Protein AF-A0A535PPX8-F1 (afdb_monomer_lite)

Secondary structure (DSSP, 8-state):
-HHHHHHHHHHHHHHHHHTT--TT-EEEEES-S-HHHHHHHHHHHHHTPEEEE--TT--SHHHHHHHHHH--SEEEE-HHHHHHHHHTTPPEEEGGG----SPPPPP---TTSEEEEEEE--TTSS-EEEEEETT-

St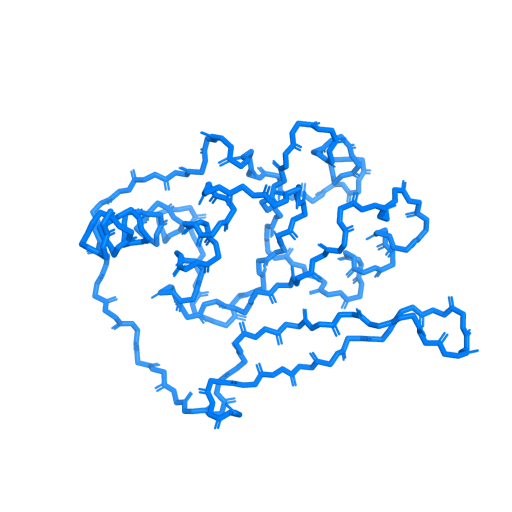ructure (mmCIF, N/CA/C/O backbone):
data_AF-A0A535PPX8-F1
#
_entry.id   AF-A0A535PPX8-F1
#
loop_
_atom_site.group_PDB
_atom_site.id
_atom_site.type_symbol
_atom_site.label_atom_id
_atom_site.label_alt_id
_atom_site.label_comp_id
_atom_site.label_asym_id
_atom_site.label_entity_id
_atom_site.label_seq_id
_atom_site.pdbx_PDB_ins_code
_atom_site.Cartn_x
_atom_site.Cartn_y
_atom_site.Cartn_z
_atom_site.occupancy
_atom_site.B_iso_or_equiv
_atom_site.auth_seq_id
_atom_site.auth_comp_id
_atom_site.auth_asym_id
_atom_site.auth_atom_id
_atom_site.pdbx_PDB_model_num
ATOM 1 N N . THR A 1 1 ? 14.974 13.683 -6.579 1.00 92.31 1 THR A N 1
ATOM 2 C CA . THR A 1 1 ? 14.918 13.812 -8.056 1.00 92.31 1 THR A CA 1
ATOM 3 C C . THR A 1 1 ? 14.015 12.735 -8.641 1.00 92.31 1 THR A C 1
ATOM 5 O O . THR A 1 1 ? 13.616 11.824 -7.922 1.00 92.31 1 THR A O 1
ATOM 8 N N . ARG A 1 2 ? 13.680 12.802 -9.940 1.00 93.50 2 ARG A N 1
ATOM 9 C CA . ARG A 1 2 ? 12.917 11.730 -10.613 1.00 93.50 2 ARG A CA 1
ATOM 10 C C . ARG A 1 2 ? 13.621 10.371 -10.502 1.00 93.50 2 ARG A C 1
ATOM 12 O O . ARG A 1 2 ? 12.955 9.358 -10.313 1.00 93.50 2 ARG A O 1
ATOM 19 N N . ASP A 1 3 ? 14.946 10.353 -10.619 1.00 96.38 3 ASP A N 1
ATOM 20 C CA . ASP A 1 3 ? 15.727 9.114 -10.587 1.00 96.38 3 ASP A CA 1
ATOM 21 C C . ASP A 1 3 ? 15.829 8.520 -9.185 1.00 96.38 3 ASP A C 1
ATOM 23 O O . ASP A 1 3 ? 15.687 7.310 -9.034 1.00 96.38 3 ASP A O 1
ATOM 27 N N . GLU A 1 4 ? 15.965 9.353 -8.153 1.00 96.56 4 GLU A N 1
ATOM 28 C CA . GLU A 1 4 ? 15.889 8.901 -6.757 1.00 96.56 4 GLU A CA 1
ATOM 29 C C . GLU A 1 4 ? 14.531 8.266 -6.447 1.00 96.56 4 GLU A C 1
ATOM 31 O O . GLU A 1 4 ? 14.479 7.188 -5.859 1.00 96.56 4 GLU A O 1
ATOM 36 N N . LEU A 1 5 ? 13.434 8.883 -6.903 1.00 97.19 5 LEU A N 1
ATOM 37 C CA . LEU A 1 5 ? 12.087 8.351 -6.701 1.00 97.19 5 LEU A CA 1
ATOM 38 C C . LEU A 1 5 ? 11.899 7.008 -7.417 1.00 97.19 5 LEU A C 1
ATOM 40 O O . LEU A 1 5 ? 11.368 6.063 -6.842 1.00 97.19 5 LEU A O 1
ATOM 44 N N . ARG A 1 6 ? 12.374 6.907 -8.663 1.00 97.38 6 ARG A N 1
ATOM 45 C CA . ARG A 1 6 ? 12.317 5.677 -9.463 1.00 97.38 6 ARG A CA 1
ATOM 46 C C . ARG A 1 6 ? 13.106 4.543 -8.811 1.00 97.38 6 ARG A C 1
ATOM 48 O O . ARG A 1 6 ? 12.601 3.426 -8.738 1.00 97.38 6 ARG A O 1
ATOM 55 N N . THR A 1 7 ? 14.319 4.835 -8.346 1.00 98.06 7 THR A N 1
ATOM 56 C CA . THR A 1 7 ? 15.182 3.873 -7.651 1.00 98.06 7 THR A CA 1
ATOM 57 C C . THR A 1 7 ? 14.549 3.434 -6.337 1.00 98.06 7 THR A C 1
ATOM 59 O O . THR A 1 7 ? 14.434 2.237 -6.096 1.00 98.06 7 THR A O 1
ATOM 62 N N . GLY A 1 8 ? 14.066 4.377 -5.522 1.00 98.31 8 GLY A N 1
ATOM 63 C CA . GLY A 1 8 ? 13.393 4.071 -4.261 1.00 98.31 8 GLY A CA 1
ATOM 64 C C . GLY A 1 8 ? 12.151 3.203 -4.459 1.00 98.31 8 GLY A C 1
ATOM 65 O O . GLY A 1 8 ? 12.022 2.167 -3.813 1.00 98.31 8 GLY A O 1
ATOM 66 N N . ALA A 1 9 ? 11.282 3.563 -5.407 1.00 98.50 9 ALA A N 1
ATOM 67 C CA . ALA A 1 9 ? 10.098 2.776 -5.742 1.00 98.50 9 ALA A CA 1
ATOM 68 C C . ALA A 1 9 ? 10.466 1.372 -6.248 1.00 98.50 9 ALA A C 1
ATOM 70 O O . ALA A 1 9 ? 9.837 0.387 -5.874 1.00 98.50 9 ALA A O 1
ATOM 71 N N . GLY A 1 10 ? 11.507 1.261 -7.079 1.00 98.56 10 GLY A N 1
ATOM 72 C CA . GLY A 1 10 ? 12.012 -0.029 -7.543 1.00 98.56 10 GLY A CA 1
ATOM 73 C C . GLY A 1 10 ? 12.526 -0.908 -6.403 1.00 98.56 10 GLY A C 1
ATOM 74 O O . GLY A 1 10 ? 12.256 -2.105 -6.380 1.00 98.56 10 GLY A O 1
ATOM 75 N N . GLN A 1 11 ? 13.234 -0.322 -5.438 1.00 98.69 11 GLN A N 1
ATOM 76 C CA . GLN A 1 11 ? 13.717 -1.043 -4.263 1.00 98.69 11 GLN A CA 1
ATOM 77 C C . GLN A 1 11 ? 12.576 -1.518 -3.368 1.00 98.69 11 GLN A C 1
ATOM 79 O O . GLN A 1 11 ? 12.595 -2.669 -2.932 1.00 98.69 11 GLN A O 1
ATOM 84 N N . VAL A 1 12 ? 11.574 -0.664 -3.134 1.00 98.75 12 VAL A N 1
ATOM 85 C CA . VAL A 1 12 ? 10.361 -1.054 -2.406 1.00 98.75 12 VAL A CA 1
ATOM 86 C C . VAL A 1 12 ? 9.651 -2.204 -3.111 1.00 98.75 12 VAL A C 1
ATOM 88 O O . VAL A 1 12 ? 9.298 -3.183 -2.465 1.00 98.75 12 VAL A O 1
ATOM 91 N N . ALA A 1 13 ? 9.501 -2.144 -4.436 1.00 98.69 13 ALA A N 1
ATOM 92 C CA . ALA A 1 13 ? 8.886 -3.230 -5.196 1.00 98.69 13 ALA A CA 1
ATOM 93 C C . ALA A 1 13 ? 9.623 -4.566 -5.008 1.00 98.69 13 ALA A C 1
ATOM 95 O O . ALA A 1 13 ? 8.987 -5.608 -4.852 1.00 98.69 13 ALA A O 1
ATOM 96 N N . GLY A 1 14 ? 10.958 -4.532 -4.965 1.00 98.56 14 GLY A N 1
ATOM 97 C CA . GLY A 1 14 ? 11.776 -5.702 -4.643 1.00 98.56 14 GLY A CA 1
ATOM 98 C C . GLY A 1 14 ? 11.497 -6.239 -3.247 1.00 98.56 14 GLY A C 1
ATOM 99 O O . GLY A 1 14 ? 11.188 -7.415 -3.093 1.00 98.56 14 GLY A O 1
ATOM 100 N N . GLY A 1 15 ? 11.521 -5.366 -2.239 1.00 98.62 15 GLY A N 1
ATOM 101 C CA . GLY A 1 15 ? 11.260 -5.768 -0.859 1.00 98.62 15 GLY A CA 1
ATOM 102 C C . GLY A 1 15 ? 9.854 -6.338 -0.658 1.00 98.62 15 GLY A C 1
ATOM 103 O O . GLY A 1 15 ? 9.686 -7.351 0.014 1.00 98.62 15 GLY A O 1
ATOM 104 N N . LEU A 1 16 ? 8.837 -5.737 -1.280 1.00 98.50 16 LEU A N 1
ATOM 105 C CA . LEU A 1 16 ? 7.468 -6.258 -1.261 1.00 98.50 16 LEU A CA 1
ATOM 106 C C . LEU A 1 16 ? 7.374 -7.626 -1.954 1.00 98.50 16 LEU A C 1
ATOM 108 O O . LEU A 1 16 ? 6.715 -8.531 -1.440 1.00 98.50 16 LEU A O 1
ATOM 112 N N . SER A 1 17 ? 8.074 -7.808 -3.076 1.00 98.12 17 SER A N 1
ATOM 113 C CA . SER A 1 17 ? 8.126 -9.090 -3.790 1.00 98.12 17 SER A CA 1
ATOM 114 C C . SER A 1 17 ? 8.774 -10.193 -2.944 1.00 98.12 17 SER A C 1
ATOM 116 O O . SER A 1 17 ? 8.252 -11.313 -2.901 1.00 98.12 17 SER A O 1
ATOM 118 N N . ASP A 1 18 ? 9.855 -9.874 -2.224 1.00 97.88 18 ASP A N 1
ATOM 119 C CA . ASP A 1 18 ? 10.529 -10.782 -1.284 1.00 97.88 18 ASP A CA 1
ATOM 120 C C . ASP A 1 18 ? 9.628 -11.146 -0.093 1.00 97.88 18 ASP A C 1
ATOM 122 O O . ASP A 1 18 ? 9.644 -12.280 0.386 1.00 97.88 18 ASP A O 1
ATOM 126 N N . LEU A 1 19 ? 8.767 -10.219 0.345 1.00 97.00 19 LEU A N 1
ATOM 127 C CA . LEU A 1 19 ? 7.728 -10.472 1.351 1.00 97.00 19 LEU A CA 1
ATOM 128 C C . LEU A 1 19 ? 6.535 -11.293 0.838 1.00 97.00 19 LEU A C 1
ATOM 130 O O . LEU A 1 19 ? 5.615 -11.572 1.620 1.00 97.00 19 LEU A O 1
ATOM 134 N N . GLY A 1 20 ? 6.551 -11.680 -0.437 1.00 97.00 20 GLY A N 1
ATOM 135 C CA . GLY A 1 20 ? 5.543 -12.527 -1.059 1.00 97.00 20 GLY A CA 1
ATOM 136 C C . GLY A 1 20 ? 4.431 -11.777 -1.785 1.00 97.00 20 GLY A C 1
ATOM 137 O O . GLY A 1 20 ? 3.542 -12.450 -2.290 1.00 97.00 20 GLY A O 1
ATOM 138 N N . VAL A 1 21 ? 4.479 -10.442 -1.880 1.00 97.75 21 VAL A N 1
ATOM 139 C CA . VAL A 1 21 ? 3.481 -9.672 -2.641 1.00 97.75 21 VAL A CA 1
ATOM 140 C C . VAL A 1 21 ? 3.583 -10.026 -4.123 1.00 97.75 21 VAL A C 1
ATOM 142 O O . VAL A 1 21 ? 4.683 -10.179 -4.672 1.00 97.75 21 VAL A O 1
ATOM 145 N N . ARG A 1 22 ? 2.433 -10.195 -4.770 1.00 95.69 22 ARG A N 1
ATOM 146 C CA . ARG A 1 22 ? 2.295 -10.559 -6.180 1.00 95.69 22 ARG A CA 1
ATOM 147 C C . ARG A 1 22 ? 1.419 -9.559 -6.922 1.00 95.69 22 ARG A C 1
ATOM 149 O O . ARG A 1 22 ? 0.670 -8.782 -6.336 1.00 95.69 22 ARG A O 1
ATOM 156 N N . THR A 1 23 ? 1.519 -9.594 -8.244 1.00 96.06 23 THR A N 1
ATOM 157 C CA . THR A 1 23 ? 0.612 -8.869 -9.133 1.00 96.06 23 THR A CA 1
ATOM 158 C C . THR A 1 23 ? -0.841 -9.245 -8.831 1.00 96.06 23 THR A C 1
ATOM 160 O O . THR A 1 23 ? -1.152 -10.425 -8.673 1.00 96.06 23 THR A O 1
ATOM 163 N N . GLY A 1 24 ? -1.719 -8.246 -8.738 1.00 93.00 24 GLY A N 1
ATOM 164 C CA . GLY A 1 24 ? -3.129 -8.413 -8.376 1.00 93.00 24 GLY A CA 1
ATOM 165 C C . GLY A 1 24 ? -3.425 -8.451 -6.871 1.00 93.00 24 GLY A C 1
ATOM 166 O O . GLY A 1 24 ? -4.589 -8.293 -6.498 1.00 93.00 24 GLY A O 1
ATOM 167 N N . ASP A 1 25 ? -2.416 -8.595 -6.002 1.00 97.69 25 ASP A N 1
ATOM 168 C CA . ASP A 1 25 ? -2.616 -8.452 -4.555 1.00 97.69 25 ASP A CA 1
ATOM 169 C C . ASP A 1 25 ? -3.097 -7.043 -4.216 1.00 97.69 25 ASP A C 1
ATOM 171 O O . ASP A 1 25 ? -2.722 -6.068 -4.867 1.00 97.69 25 ASP A O 1
ATOM 175 N N . ARG A 1 26 ? -3.882 -6.917 -3.146 1.00 98.62 26 ARG A N 1
ATOM 176 C CA . ARG A 1 26 ? -4.295 -5.614 -2.621 1.00 98.62 26 ARG A CA 1
ATOM 177 C C . ARG A 1 26 ? -3.380 -5.211 -1.480 1.00 98.62 26 ARG A C 1
ATOM 179 O O . ARG A 1 26 ? -3.257 -5.941 -0.498 1.00 98.62 26 ARG A O 1
ATOM 186 N N . ILE A 1 27 ? -2.759 -4.043 -1.598 1.00 98.75 27 ILE A N 1
ATOM 187 C CA . ILE A 1 27 ? -1.918 -3.465 -0.548 1.00 98.75 27 ILE A CA 1
ATOM 188 C C . ILE A 1 27 ? -2.549 -2.160 -0.100 1.00 98.75 27 ILE A C 1
ATOM 190 O O . ILE A 1 27 ? -2.652 -1.215 -0.881 1.00 98.75 27 ILE A O 1
ATOM 194 N N . ALA A 1 28 ? -2.981 -2.102 1.156 1.00 98.50 28 ALA A N 1
ATOM 195 C CA . ALA A 1 28 ? -3.548 -0.881 1.705 1.00 98.50 28 ALA A CA 1
ATOM 196 C C . ALA A 1 28 ? -2.450 0.088 2.145 1.00 98.50 28 ALA A C 1
ATOM 198 O O . ALA A 1 28 ? -1.469 -0.314 2.763 1.00 98.50 28 ALA A O 1
ATOM 199 N N . LEU A 1 29 ? -2.624 1.366 1.823 1.00 98.56 29 LEU A N 1
ATOM 200 C CA . LEU A 1 29 ? -1.754 2.466 2.228 1.00 98.56 29 LEU A CA 1
ATOM 201 C C . LEU A 1 29 ? -2.527 3.328 3.219 1.00 98.56 29 LEU A C 1
ATOM 203 O O . LEU A 1 29 ? -3.413 4.088 2.826 1.00 98.56 29 LEU A O 1
ATOM 207 N N . TYR A 1 30 ? -2.199 3.191 4.500 1.00 97.81 30 TYR A N 1
ATOM 208 C CA . TYR A 1 30 ? -2.917 3.811 5.606 1.00 97.81 30 TYR A CA 1
ATOM 209 C C . TYR A 1 30 ? -1.970 4.627 6.481 1.00 97.81 30 TYR A C 1
ATOM 211 O O . TYR A 1 30 ? -1.599 4.249 7.591 1.00 97.81 30 TYR A O 1
ATOM 219 N N . ALA A 1 31 ? -1.542 5.754 5.925 1.00 97.44 31 ALA A N 1
ATOM 220 C CA . ALA A 1 31 ? -0.603 6.663 6.556 1.00 97.44 31 ALA A CA 1
ATOM 221 C C . ALA A 1 31 ? -0.798 8.091 6.044 1.00 97.44 31 ALA A C 1
ATOM 223 O O . ALA A 1 31 ? -1.386 8.302 4.979 1.00 97.44 31 ALA A O 1
ATOM 224 N N . ALA A 1 32 ? -0.308 9.069 6.803 1.00 95.25 32 ALA A N 1
ATOM 225 C CA . ALA A 1 32 ? -0.296 10.462 6.373 1.00 95.25 32 ALA A CA 1
ATOM 226 C C . ALA A 1 32 ? 0.586 10.685 5.1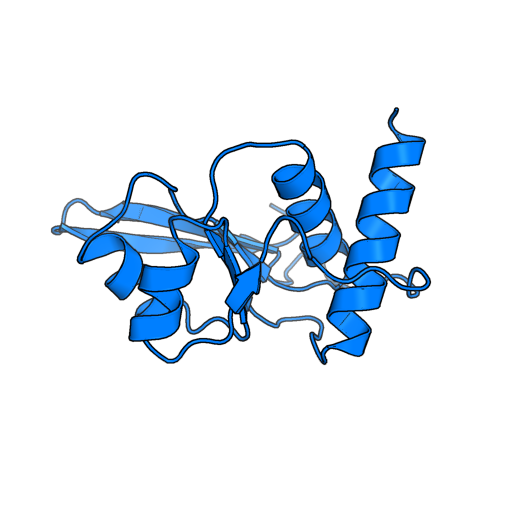28 1.00 95.25 32 ALA A C 1
ATOM 228 O O . ALA A 1 32 ? 1.529 9.940 4.854 1.00 95.25 32 ALA A O 1
ATOM 229 N N . ASN A 1 33 ? 0.299 11.758 4.385 1.00 94.50 33 ASN A N 1
ATOM 230 C CA . ASN A 1 33 ? 1.079 12.124 3.205 1.00 94.50 33 ASN A CA 1
ATOM 231 C C . ASN A 1 33 ? 2.536 12.427 3.584 1.00 94.50 33 ASN A C 1
ATOM 233 O O . ASN A 1 33 ? 2.817 13.349 4.349 1.00 94.50 33 ASN A O 1
ATOM 237 N N . SER A 1 34 ? 3.465 11.690 2.984 1.00 96.50 34 SER A N 1
ATOM 238 C CA . SER A 1 34 ? 4.907 11.869 3.144 1.00 96.50 34 SER A CA 1
ATOM 239 C C . SER A 1 34 ? 5.638 11.431 1.873 1.00 96.50 34 SER A C 1
ATOM 241 O O . SER A 1 34 ? 5.044 10.841 0.966 1.00 96.50 34 SER A O 1
ATOM 243 N N . LEU A 1 35 ? 6.942 11.708 1.784 1.00 96.44 35 LEU A N 1
ATOM 244 C CA . LEU A 1 35 ? 7.743 11.180 0.678 1.00 96.44 35 LEU A CA 1
ATOM 245 C C . LEU A 1 35 ? 7.782 9.646 0.704 1.00 96.44 35 LEU A C 1
ATOM 247 O O . LEU A 1 35 ? 7.669 9.024 -0.352 1.00 96.44 35 LEU A O 1
ATOM 251 N N . ASP A 1 36 ? 7.890 9.045 1.888 1.00 97.06 36 ASP A N 1
ATOM 252 C CA . ASP A 1 36 ? 7.891 7.589 2.042 1.00 97.06 36 ASP A CA 1
ATOM 253 C C . ASP A 1 36 ? 6.572 6.980 1.579 1.00 97.06 36 ASP A C 1
ATOM 255 O O . ASP A 1 36 ? 6.585 5.961 0.894 1.00 97.06 36 ASP A O 1
ATOM 259 N N . TRP A 1 37 ? 5.445 7.651 1.832 1.00 97.88 37 TRP A N 1
ATOM 260 C CA . TRP A 1 37 ? 4.147 7.236 1.305 1.00 97.88 37 TRP A CA 1
ATOM 261 C C . TRP A 1 37 ? 4.133 7.220 -0.228 1.00 97.88 37 TRP A C 1
ATOM 263 O O . TRP A 1 37 ? 3.697 6.243 -0.836 1.00 97.88 37 TRP A O 1
ATOM 273 N N . VAL A 1 38 ? 4.674 8.259 -0.877 1.00 98.06 38 VAL A N 1
ATOM 274 C CA . VAL A 1 38 ? 4.751 8.320 -2.348 1.00 98.06 38 VAL A CA 1
ATOM 275 C C . VAL A 1 38 ? 5.656 7.210 -2.892 1.00 98.06 38 VAL A C 1
ATOM 277 O O . VAL A 1 38 ? 5.316 6.563 -3.883 1.00 98.06 38 VAL A O 1
ATOM 280 N N . VAL A 1 39 ? 6.803 6.969 -2.251 1.00 98.38 39 VAL A N 1
ATOM 281 C CA . VAL A 1 39 ? 7.732 5.893 -2.628 1.00 98.38 39 VAL A CA 1
ATOM 282 C C . VAL A 1 39 ? 7.075 4.520 -2.451 1.00 98.38 39 VAL A C 1
ATOM 284 O O . VAL A 1 39 ? 7.204 3.675 -3.338 1.00 98.38 39 VAL A O 1
ATOM 287 N N . ALA A 1 40 ? 6.345 4.312 -1.353 1.00 98.50 40 ALA A N 1
ATOM 288 C CA . ALA A 1 40 ? 5.615 3.084 -1.064 1.00 98.50 40 ALA A CA 1
ATOM 289 C C . ALA A 1 40 ? 4.522 2.823 -2.105 1.00 98.50 40 ALA A C 1
ATOM 291 O O . ALA A 1 40 ? 4.506 1.750 -2.706 1.00 98.50 40 ALA A O 1
ATOM 292 N N . TYR A 1 41 ? 3.681 3.821 -2.392 1.00 98.44 41 TYR A N 1
ATOM 293 C CA . TYR A 1 41 ? 2.658 3.748 -3.436 1.00 98.44 41 TYR A CA 1
ATOM 294 C C . TYR A 1 41 ? 3.255 3.365 -4.793 1.00 98.44 41 TYR A C 1
ATOM 296 O O . TYR A 1 41 ? 2.824 2.401 -5.420 1.00 98.44 41 TYR A O 1
ATOM 304 N N . LEU A 1 42 ? 4.306 4.060 -5.234 1.00 98.19 42 LEU A N 1
ATOM 305 C CA . LEU A 1 42 ? 4.956 3.741 -6.505 1.00 98.19 42 LEU A CA 1
ATOM 306 C C . LEU A 1 42 ? 5.598 2.350 -6.501 1.00 98.19 42 LEU A C 1
ATOM 308 O O . LEU A 1 42 ? 5.632 1.696 -7.541 1.00 98.19 42 LEU A O 1
ATOM 312 N N . GLY A 1 43 ? 6.101 1.888 -5.357 1.00 98.44 43 GLY A N 1
ATOM 313 C CA . GLY A 1 43 ? 6.587 0.523 -5.190 1.00 98.44 43 GLY A CA 1
ATOM 314 C C . GLY A 1 43 ? 5.481 -0.518 -5.364 1.00 98.44 43 GLY A C 1
ATOM 315 O O . GLY A 1 43 ? 5.673 -1.464 -6.124 1.00 98.44 43 GLY A O 1
ATOM 316 N N . VAL A 1 44 ? 4.310 -0.304 -4.756 1.00 98.50 44 VAL A N 1
ATOM 317 C CA . VAL A 1 44 ? 3.109 -1.144 -4.936 1.00 98.50 44 VAL A CA 1
ATOM 318 C C . VAL A 1 44 ? 2.711 -1.207 -6.415 1.00 98.50 44 VAL A C 1
ATOM 320 O O . VAL A 1 44 ? 2.606 -2.302 -6.970 1.00 98.50 44 VAL A O 1
ATOM 323 N N . GLN A 1 45 ? 2.628 -0.053 -7.092 1.00 97.56 45 GLN A N 1
ATOM 324 C CA . GLN A 1 45 ? 2.323 -0.006 -8.528 1.00 97.56 45 GLN A CA 1
ATOM 325 C C . GLN A 1 45 ? 3.350 -0.778 -9.370 1.00 97.56 45 GLN A C 1
ATOM 327 O O . GLN A 1 45 ? 2.992 -1.417 -10.355 1.00 97.56 45 GLN A O 1
ATOM 332 N N . ARG A 1 46 ? 4.639 -0.741 -9.004 1.00 97.38 46 ARG A N 1
ATOM 333 C CA . ARG A 1 46 ? 5.697 -1.465 -9.731 1.00 97.38 46 ARG A CA 1
ATOM 334 C C . ARG A 1 46 ? 5.633 -2.980 -9.556 1.00 97.38 46 ARG A C 1
ATOM 336 O O . ARG A 1 46 ? 6.086 -3.679 -10.454 1.00 97.38 46 ARG A O 1
ATOM 343 N N . VAL A 1 47 ? 5.081 -3.481 -8.450 1.00 97.69 47 VAL A N 1
ATOM 344 C CA . VAL A 1 47 ? 4.778 -4.917 -8.278 1.00 97.69 47 VAL A CA 1
ATOM 345 C C . VAL A 1 47 ? 3.580 -5.339 -9.146 1.00 97.69 47 VAL A C 1
ATOM 347 O O . VAL A 1 47 ? 3.392 -6.524 -9.427 1.00 97.69 47 VAL A O 1
ATOM 350 N N . GLY A 1 48 ? 2.772 -4.378 -9.603 1.00 97.00 48 GLY A N 1
ATOM 351 C CA . GLY A 1 48 ? 1.476 -4.645 -10.227 1.00 97.00 48 GLY A CA 1
ATOM 352 C C . GLY A 1 48 ? 0.412 -5.042 -9.206 1.00 97.00 48 GLY A C 1
ATOM 353 O O . GLY A 1 48 ? -0.546 -5.731 -9.544 1.00 97.00 48 GLY A O 1
ATOM 354 N N . ALA A 1 49 ? 0.621 -4.684 -7.941 1.00 98.00 49 ALA A N 1
ATOM 355 C CA . ALA A 1 49 ? -0.382 -4.824 -6.902 1.00 98.00 49 ALA A CA 1
ATOM 356 C C . ALA A 1 49 ? -1.360 -3.641 -6.967 1.00 98.00 49 ALA A C 1
ATOM 358 O O . ALA A 1 49 ? -1.001 -2.537 -7.377 1.00 98.00 49 ALA A O 1
ATOM 359 N N . CYS A 1 50 ? -2.591 -3.879 -6.531 1.00 98.25 50 CYS A N 1
ATOM 360 C CA . CYS A 1 50 ? -3.645 -2.883 -6.460 1.00 98.25 50 CYS A CA 1
ATOM 361 C C . CYS A 1 50 ? -3.550 -2.114 -5.134 1.00 98.25 50 CYS A C 1
ATOM 363 O O . CYS A 1 50 ? -3.708 -2.686 -4.052 1.00 98.25 50 CYS A O 1
ATOM 365 N N . ALA A 1 51 ? -3.320 -0.805 -5.199 1.00 98.44 51 ALA A N 1
ATOM 366 C CA . ALA A 1 51 ? -3.220 0.038 -4.014 1.00 98.44 51 ALA A CA 1
ATOM 367 C C . ALA A 1 51 ? -4.604 0.370 -3.428 1.00 98.44 51 ALA A C 1
ATOM 369 O O . ALA A 1 51 ? -5.437 0.975 -4.097 1.00 98.44 51 ALA A O 1
ATOM 370 N N . VAL A 1 52 ? -4.859 0.042 -2.161 1.00 98.38 52 VAL A N 1
ATOM 371 C CA . VAL A 1 52 ? -6.060 0.513 -1.450 1.00 98.38 52 VAL A CA 1
ATOM 372 C C . VAL A 1 52 ? -5.718 1.817 -0.741 1.00 98.38 52 VAL A C 1
ATOM 374 O O . VAL A 1 52 ? -4.961 1.831 0.229 1.00 98.38 52 VAL A O 1
ATOM 377 N N . MET A 1 53 ? -6.257 2.926 -1.238 1.00 96.25 53 MET A N 1
ATOM 378 C CA . MET A 1 53 ? -5.894 4.262 -0.771 1.00 96.25 53 MET A CA 1
ATOM 379 C C . MET A 1 53 ? -6.783 4.641 0.409 1.00 96.25 53 MET A C 1
ATOM 381 O O . MET A 1 53 ? -7.976 4.904 0.236 1.00 96.25 53 MET A O 1
ATOM 385 N N . MET A 1 54 ? -6.215 4.654 1.613 1.00 95.31 54 MET A N 1
ATOM 386 C CA . MET A 1 54 ? -6.969 4.972 2.821 1.00 95.31 54 MET A CA 1
ATOM 387 C C . MET A 1 54 ? -6.779 6.428 3.228 1.00 95.31 54 MET A C 1
ATOM 389 O O . MET A 1 54 ? -5.677 6.970 3.168 1.00 95.31 54 MET A O 1
ATOM 393 N N . ASN A 1 55 ? -7.859 7.055 3.694 1.00 92.44 55 ASN A N 1
ATOM 394 C CA . ASN A 1 55 ? -7.767 8.357 4.337 1.00 92.44 55 ASN A CA 1
ATOM 395 C C . ASN A 1 55 ? -7.139 8.184 5.737 1.00 92.44 55 ASN A C 1
ATOM 397 O O . ASN A 1 55 ? -7.711 7.457 6.555 1.00 92.44 55 ASN A O 1
ATOM 401 N N . PRO A 1 56 ? -6.002 8.837 6.042 1.00 93.38 56 PRO A N 1
ATOM 402 C CA . PRO A 1 56 ? -5.352 8.724 7.345 1.00 93.38 56 PRO A CA 1
ATOM 403 C C . PRO A 1 56 ? -6.184 9.272 8.510 1.00 93.38 56 PRO A C 1
ATOM 405 O O . PRO A 1 56 ? -5.883 8.907 9.644 1.00 93.38 56 PRO A O 1
ATOM 408 N N . ASP A 1 57 ? -7.196 10.107 8.255 1.00 91.19 57 ASP A N 1
ATOM 409 C CA . ASP A 1 57 ? -8.082 10.687 9.277 1.00 91.19 57 ASP A CA 1
ATOM 410 C C . ASP A 1 57 ? -9.220 9.738 9.690 1.00 91.19 57 ASP A C 1
ATOM 412 O O . ASP A 1 57 ? -9.940 9.981 10.662 1.00 91.19 57 ASP A O 1
ATOM 416 N N . TYR A 1 58 ? -9.416 8.641 8.955 1.00 89.50 58 TYR A N 1
ATOM 417 C CA . TYR A 1 58 ? -10.355 7.602 9.359 1.00 89.50 58 TYR A CA 1
ATOM 418 C C . TYR A 1 58 ? -9.707 6.791 10.463 1.00 89.50 58 TYR A C 1
ATOM 420 O O . TYR A 1 58 ? -8.740 6.104 10.193 1.00 89.50 58 TYR A O 1
ATOM 428 N N . HIS A 1 59 ? -10.219 6.853 11.690 1.00 82.25 59 HIS A N 1
ATOM 429 C CA . HIS A 1 59 ? -9.656 6.141 12.852 1.00 82.25 59 HIS A CA 1
ATOM 430 C C . HIS A 1 59 ? -10.638 5.154 13.499 1.00 82.25 59 HIS A C 1
ATOM 432 O O . HIS A 1 59 ? -10.337 4.563 14.535 1.00 82.25 59 HIS A O 1
ATOM 438 N N . SER A 1 60 ? -11.835 5.024 12.924 1.00 78.50 60 SER A N 1
ATOM 439 C CA . SER A 1 60 ? -12.971 4.351 13.547 1.00 78.50 60 SER A CA 1
ATOM 440 C C . SER A 1 60 ? -13.561 3.265 12.637 1.00 78.50 60 SER A C 1
ATOM 442 O O . SER A 1 60 ? -12.825 2.579 11.924 1.00 78.5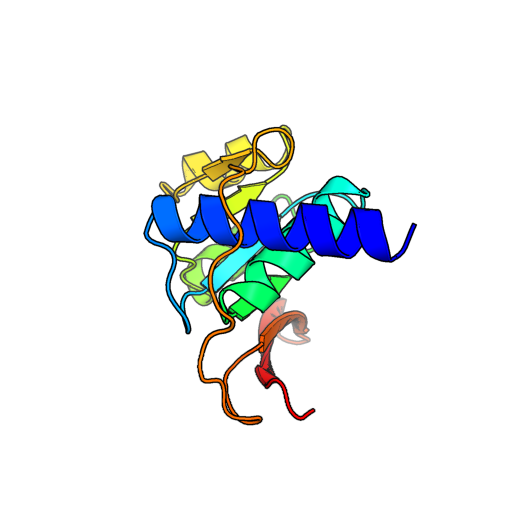0 60 SER A O 1
ATOM 444 N N . ALA A 1 61 ? -14.883 3.106 12.649 1.00 88.25 61 ALA A N 1
ATOM 445 C CA . ALA A 1 61 ? -15.614 2.147 11.834 1.00 88.25 61 ALA A CA 1
ATOM 446 C C . ALA A 1 61 ? -15.340 2.298 10.327 1.00 88.25 61 ALA A C 1
ATOM 448 O O . ALA A 1 61 ? -15.449 1.314 9.602 1.00 88.25 61 ALA A O 1
ATOM 449 N N . GLU A 1 62 ? -14.965 3.488 9.834 1.00 91.12 62 GLU A N 1
ATOM 450 C CA . GLU A 1 62 ? -14.635 3.654 8.414 1.00 91.12 62 GLU A CA 1
ATOM 451 C C . GLU A 1 62 ? -13.365 2.897 8.017 1.00 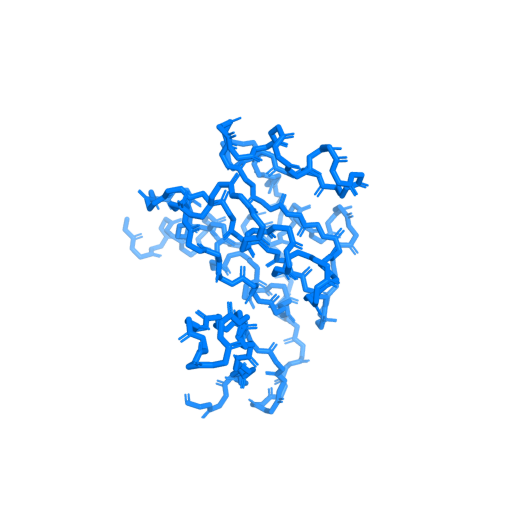91.12 62 GLU A C 1
ATOM 453 O O . GLU A 1 62 ? -13.356 2.234 6.984 1.00 91.12 62 GLU A O 1
ATOM 458 N N . ALA A 1 63 ? -12.306 2.970 8.831 1.00 93.25 63 ALA A N 1
ATOM 459 C CA . ALA A 1 63 ? -11.051 2.279 8.545 1.00 93.25 63 ALA A CA 1
ATOM 460 C C . ALA A 1 63 ? -11.230 0.760 8.634 1.00 93.25 63 ALA A C 1
ATOM 462 O O . ALA A 1 63 ? -10.772 0.038 7.752 1.00 93.25 63 ALA A O 1
ATOM 463 N N . GLU A 1 64 ? -11.948 0.288 9.657 1.00 93.44 64 GLU A N 1
ATOM 464 C CA . GLU A 1 64 ? -12.288 -1.129 9.804 1.00 93.44 64 GLU A CA 1
ATOM 465 C C . GLU A 1 64 ? -13.122 -1.636 8.623 1.00 93.44 64 GLU A C 1
ATOM 467 O O . GLU A 1 64 ? -12.768 -2.649 8.026 1.00 93.44 64 GLU A O 1
ATOM 472 N N . HIS A 1 65 ? -14.170 -0.901 8.234 1.00 92.88 65 HIS A N 1
ATOM 473 C CA . HIS A 1 65 ? -15.001 -1.248 7.080 1.00 92.88 65 HIS A CA 1
ATOM 474 C C . HIS A 1 65 ? -14.170 -1.341 5.801 1.00 92.88 65 HIS A C 1
ATOM 476 O O . HIS A 1 65 ? -14.278 -2.327 5.085 1.00 92.88 65 HIS A O 1
ATOM 482 N N . ILE A 1 66 ? -13.314 -0.353 5.522 1.00 95.38 66 ILE A N 1
ATOM 483 C CA . ILE A 1 66 ? -12.456 -0.355 4.327 1.00 95.38 66 ILE A CA 1
ATOM 484 C C . ILE A 1 66 ? -11.502 -1.551 4.338 1.00 95.38 66 ILE A C 1
ATOM 486 O O . ILE A 1 66 ? -11.353 -2.224 3.323 1.00 95.38 66 ILE A O 1
ATOM 490 N N . LEU A 1 67 ? -10.853 -1.833 5.467 1.00 96.06 67 LEU A N 1
ATOM 491 C CA . LEU A 1 67 ? -9.896 -2.934 5.580 1.00 96.06 67 LEU A CA 1
ATOM 492 C C . LEU A 1 67 ? -10.568 -4.310 5.475 1.00 96.06 67 LEU A C 1
ATOM 494 O O . LEU A 1 67 ? -9.982 -5.225 4.904 1.00 96.06 67 LEU A O 1
ATOM 498 N N . GLN A 1 68 ? -11.793 -4.454 5.981 1.00 94.56 68 GLN A N 1
ATOM 499 C CA . GLN A 1 68 ? -12.583 -5.678 5.839 1.00 94.56 68 GLN A CA 1
ATOM 500 C C . GLN A 1 68 ? -13.124 -5.852 4.417 1.00 94.56 68 GLN A C 1
ATOM 502 O O . GLN A 1 68 ? -13.030 -6.940 3.867 1.00 94.56 68 GLN A O 1
ATOM 507 N N . ASP A 1 69 ? -13.661 -4.791 3.814 1.00 95.56 69 ASP A N 1
ATOM 508 C CA . ASP A 1 69 ? -14.249 -4.812 2.468 1.00 95.56 69 ASP A CA 1
ATOM 509 C C . ASP A 1 69 ? -13.189 -4.999 1.375 1.00 95.56 69 ASP A C 1
ATOM 511 O O . ASP A 1 69 ? -13.415 -5.701 0.392 1.00 95.56 69 ASP A O 1
ATOM 515 N N . SER A 1 70 ? -12.011 -4.394 1.555 1.00 96.56 70 SER A N 1
ATOM 516 C CA . SER A 1 70 ? -10.917 -4.486 0.585 1.00 96.56 70 SER A CA 1
ATOM 517 C C . SER A 1 70 ? -10.036 -5.717 0.749 1.00 96.56 70 SER A C 1
ATOM 519 O O . SER A 1 70 ? -9.231 -5.961 -0.142 1.00 96.56 70 SER A O 1
ATOM 521 N N . GLU A 1 71 ? -10.137 -6.473 1.846 1.00 96.81 71 GLU A N 1
ATOM 522 C CA . GLU A 1 71 ? -9.347 -7.687 2.118 1.00 96.81 71 GLU A CA 1
ATOM 523 C C . GLU A 1 71 ? -7.877 -7.595 1.629 1.00 96.81 71 GLU A C 1
ATOM 525 O O . GLU A 1 71 ? -7.489 -8.320 0.699 1.00 96.81 71 GLU A O 1
ATOM 530 N N . PRO A 1 72 ? -7.061 -6.658 2.154 1.00 98.19 72 PRO A N 1
ATOM 531 C CA . PRO A 1 72 ? -5.699 -6.467 1.680 1.00 98.19 72 PRO A CA 1
ATOM 532 C C . PRO A 1 72 ? -4.772 -7.583 2.181 1.00 98.19 72 PRO A C 1
ATOM 534 O O . PRO A 1 72 ? -4.852 -8.011 3.333 1.00 98.19 72 PRO A O 1
ATOM 537 N N . THR A 1 73 ? -3.822 -8.002 1.343 1.00 97.88 73 THR A N 1
ATOM 538 C CA . THR A 1 73 ? -2.778 -8.980 1.700 1.00 97.88 73 THR A CA 1
ATOM 539 C C . THR A 1 73 ? -1.841 -8.429 2.782 1.00 97.88 73 THR A C 1
ATOM 541 O O . THR A 1 73 ? -1.320 -9.172 3.617 1.00 97.88 73 THR A O 1
ATOM 544 N N . ALA A 1 74 ? -1.615 -7.113 2.776 1.00 98.25 74 ALA A N 1
ATOM 545 C CA . ALA A 1 74 ? -0.898 -6.384 3.814 1.00 98.25 74 ALA A CA 1
ATOM 546 C C . ALA A 1 74 ? -1.310 -4.906 3.822 1.00 98.25 74 ALA A C 1
ATOM 548 O O . ALA A 1 74 ? -1.796 -4.373 2.821 1.00 98.25 74 ALA A O 1
ATOM 549 N N . VAL A 1 75 ? -1.059 -4.233 4.942 1.00 98.56 75 VAL A N 1
ATOM 550 C CA . VAL A 1 75 ? -1.271 -2.793 5.096 1.00 98.56 75 VAL A CA 1
ATOM 551 C C . VAL A 1 75 ? 0.058 -2.122 5.403 1.00 98.56 75 VAL A C 1
ATOM 553 O O . VAL A 1 75 ? 0.707 -2.446 6.397 1.00 98.56 75 VAL A O 1
ATOM 556 N N . ILE A 1 76 ? 0.448 -1.174 4.559 1.00 98.69 76 ILE A N 1
ATOM 557 C CA . ILE A 1 76 ? 1.529 -0.238 4.835 1.00 98.69 76 ILE A CA 1
ATOM 558 C C . ILE A 1 76 ? 0.942 0.904 5.664 1.00 98.69 76 ILE A C 1
ATOM 560 O O . ILE A 1 76 ? 0.066 1.624 5.180 1.00 98.69 76 ILE A O 1
ATOM 564 N N . ALA A 1 77 ? 1.391 1.059 6.907 1.00 98.12 77 ALA A N 1
ATOM 565 C CA . ALA A 1 77 ? 0.826 2.024 7.849 1.00 98.12 77 ALA A CA 1
ATOM 566 C C . ALA A 1 77 ? 1.912 2.783 8.614 1.00 98.12 77 ALA A C 1
ATOM 568 O O . ALA A 1 77 ? 2.958 2.218 8.926 1.00 98.12 77 ALA A O 1
ATOM 569 N N . ASP A 1 78 ? 1.643 4.048 8.938 1.00 96.19 78 ASP A N 1
ATOM 570 C CA . ASP A 1 78 ? 2.469 4.792 9.893 1.00 96.19 78 ASP A CA 1
ATOM 571 C C . ASP A 1 78 ? 2.220 4.292 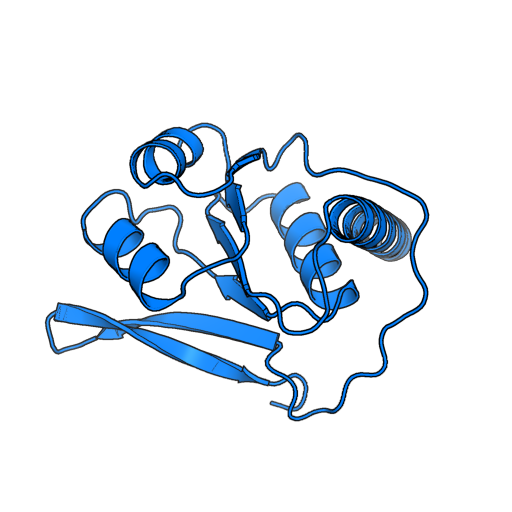11.326 1.00 96.19 78 ASP A C 1
ATOM 573 O O . ASP A 1 78 ? 1.300 3.504 11.588 1.00 96.19 78 ASP A O 1
ATOM 577 N N . ALA A 1 79 ? 3.050 4.747 12.264 1.00 92.75 79 ALA A N 1
ATOM 578 C CA . ALA A 1 79 ? 3.011 4.298 13.653 1.00 92.75 79 ALA A CA 1
ATOM 579 C C . ALA A 1 79 ? 1.630 4.457 14.323 1.00 92.75 79 ALA A C 1
ATOM 581 O O . ALA A 1 79 ? 1.207 3.568 15.068 1.00 92.75 79 ALA A O 1
ATOM 582 N N . ASP A 1 80 ? 0.904 5.543 14.039 1.00 91.38 80 ASP A N 1
ATOM 583 C CA . ASP A 1 80 ? -0.395 5.822 14.662 1.00 91.38 80 ASP A CA 1
ATOM 584 C C . ASP A 1 80 ? -1.472 4.848 14.161 1.00 91.38 80 ASP A C 1
ATOM 586 O O . ASP A 1 80 ? -2.307 4.361 14.932 1.00 91.38 80 ASP A O 1
ATOM 590 N N . ARG A 1 81 ? -1.452 4.537 12.858 1.00 95.44 81 ARG A N 1
ATOM 591 C CA . ARG A 1 81 ? -2.440 3.658 12.211 1.00 95.44 81 ARG A CA 1
ATOM 592 C C . ARG A 1 81 ? -2.111 2.176 12.374 1.00 95.44 81 ARG A C 1
ATOM 594 O O . ARG A 1 81 ? -3.030 1.354 12.407 1.00 95.44 81 ARG A O 1
ATOM 601 N N . ALA A 1 82 ? -0.837 1.817 12.531 1.00 95.00 82 ALA A N 1
ATOM 602 C CA . ALA A 1 82 ? -0.386 0.435 12.700 1.00 95.00 82 ALA A CA 1
ATOM 603 C C . ALA A 1 82 ? -1.130 -0.299 13.830 1.00 95.00 82 ALA A C 1
ATOM 605 O O . ALA A 1 82 ? -1.509 -1.462 13.680 1.00 95.00 82 ALA A O 1
ATOM 606 N N . ALA A 1 83 ? -1.415 0.392 14.940 1.00 91.81 83 ALA A N 1
ATOM 607 C CA . ALA A 1 83 ? -2.156 -0.176 16.065 1.00 91.81 83 ALA A CA 1
ATOM 608 C C . ALA A 1 83 ? -3.616 -0.531 15.720 1.00 91.81 83 ALA A C 1
ATOM 610 O O . ALA A 1 83 ? -4.155 -1.491 16.270 1.00 91.81 83 ALA A O 1
ATOM 611 N N . ILE A 1 84 ? -4.264 0.224 14.827 1.00 91.75 84 ILE A N 1
ATOM 612 C CA . ILE A 1 84 ? -5.630 -0.056 14.356 1.00 91.75 84 ILE A CA 1
ATOM 613 C C . ILE A 1 84 ? -5.616 -1.318 13.495 1.00 91.75 84 ILE A C 1
ATOM 615 O O . ILE A 1 84 ? -6.384 -2.244 13.739 1.00 91.75 84 ILE A O 1
ATOM 619 N N . VAL A 1 85 ? -4.684 -1.388 12.544 1.00 95.62 85 VAL A N 1
ATOM 620 C CA . VAL A 1 85 ? -4.530 -2.536 11.642 1.00 95.62 85 VAL A CA 1
ATOM 621 C C . VAL A 1 85 ? -4.223 -3.822 12.416 1.00 95.62 85 VAL A C 1
ATOM 623 O O . VAL A 1 85 ? -4.852 -4.852 12.181 1.00 95.62 85 VAL A O 1
ATOM 626 N N . ALA A 1 86 ? -3.296 -3.763 13.377 1.00 94.50 86 ALA A N 1
ATOM 627 C CA . ALA A 1 86 ? -2.903 -4.924 14.173 1.00 94.50 86 ALA A CA 1
ATOM 628 C C . ALA A 1 86 ? -4.065 -5.488 15.010 1.00 94.50 86 ALA A C 1
ATOM 630 O O . ALA A 1 86 ? -4.188 -6.704 15.149 1.00 94.50 86 ALA A O 1
ATOM 631 N N . LYS A 1 87 ? -4.956 -4.628 15.528 1.00 93.12 87 LYS A N 1
ATOM 632 C CA . LYS A 1 87 ? -6.168 -5.061 16.252 1.00 93.12 87 LYS A CA 1
ATOM 633 C C . LYS A 1 87 ? -7.137 -5.854 15.374 1.00 93.12 87 LYS A C 1
ATOM 635 O O . LYS A 1 87 ? -7.866 -6.686 15.903 1.00 93.12 87 LYS A O 1
ATOM 640 N N . LEU A 1 88 ? -7.124 -5.620 14.062 1.00 94.00 88 LEU A N 1
ATOM 641 C CA . LEU A 1 88 ? -7.919 -6.363 13.081 1.00 94.00 88 LEU A CA 1
ATOM 642 C C . LEU A 1 88 ? -7.237 -7.667 12.628 1.00 94.00 88 LEU A C 1
ATOM 644 O O . LEU A 1 88 ? -7.783 -8.384 11.796 1.00 94.00 88 LEU A O 1
ATOM 648 N N . GLY A 1 89 ? -6.047 -7.986 13.155 1.00 95.44 89 GLY A N 1
ATOM 649 C CA . GLY A 1 89 ? -5.297 -9.195 12.803 1.00 95.44 89 GLY A CA 1
ATOM 650 C C . GLY A 1 89 ? -4.667 -9.165 11.407 1.00 95.44 89 GLY A C 1
ATOM 651 O O . GLY A 1 89 ? -4.223 -10.201 10.915 1.00 95.44 89 GLY A O 1
ATOM 652 N N . LEU A 1 90 ? -4.620 -7.997 10.763 1.00 97.19 90 LEU A N 1
ATOM 653 C CA . LEU A 1 90 ? -4.031 -7.822 9.438 1.00 97.19 90 LEU A CA 1
ATOM 654 C C . LEU A 1 90 ? -2.511 -7.643 9.525 1.00 97.19 90 LEU A C 1
ATOM 656 O O . LEU A 1 90 ? -1.972 -7.121 10.504 1.00 97.19 90 LEU A O 1
ATOM 660 N N . ARG A 1 91 ? -1.804 -8.053 8.468 1.00 97.50 91 ARG A N 1
ATOM 661 C CA . ARG A 1 91 ? -0.349 -7.899 8.369 1.00 97.50 91 ARG A CA 1
ATOM 662 C C . ARG A 1 91 ? 0.020 -6.424 8.207 1.00 97.50 91 ARG A C 1
ATOM 664 O O . ARG A 1 91 ? -0.300 -5.821 7.185 1.00 97.50 91 ARG A O 1
ATOM 671 N N . VAL A 1 92 ? 0.749 -5.882 9.179 1.00 98.12 92 VAL A N 1
ATOM 672 C CA . VAL A 1 92 ? 1.288 -4.515 9.137 1.00 98.12 92 VAL A CA 1
ATOM 673 C C . VAL A 1 92 ? 2.695 -4.515 8.544 1.00 98.12 92 VAL A C 1
ATOM 675 O O . VAL A 1 92 ? 3.535 -5.332 8.921 1.00 98.12 92 VAL A O 1
ATOM 678 N N . ILE A 1 93 ? 2.953 -3.568 7.650 1.00 98.31 93 ILE A N 1
ATOM 679 C CA . ILE A 1 93 ? 4.283 -3.156 7.205 1.00 98.31 93 ILE A CA 1
ATOM 680 C C . ILE A 1 93 ? 4.445 -1.695 7.655 1.00 98.31 93 ILE A C 1
ATOM 682 O O . ILE A 1 93 ? 3.701 -0.844 7.168 1.00 98.31 93 ILE A O 1
ATOM 686 N N . PRO A 1 94 ? 5.353 -1.371 8.591 1.00 97.81 94 PRO A N 1
ATOM 687 C CA . PRO A 1 94 ? 5.565 0.018 8.993 1.00 97.81 94 PRO A CA 1
ATOM 688 C C . PRO A 1 94 ? 6.041 0.851 7.798 1.00 97.81 94 PRO A C 1
ATOM 690 O O . PRO A 1 94 ? 6.918 0.404 7.059 1.00 97.81 94 PRO A O 1
ATOM 693 N N . LEU A 1 95 ? 5.471 2.041 7.588 1.00 97.94 95 LEU A N 1
ATOM 694 C CA . LEU A 1 95 ? 5.784 2.894 6.435 1.00 97.94 95 LEU A CA 1
ATOM 695 C C . LEU A 1 95 ? 7.276 3.259 6.378 1.00 97.94 95 LEU A C 1
ATOM 697 O O . LEU A 1 95 ? 7.897 3.233 5.316 1.00 97.94 95 LEU A O 1
ATOM 701 N N . GLU A 1 96 ? 7.848 3.570 7.533 1.00 94.62 96 GLU A N 1
ATOM 702 C CA . GLU A 1 96 ? 9.240 3.980 7.702 1.00 94.62 96 GLU A CA 1
ATOM 703 C C . GLU A 1 96 ? 10.216 2.808 7.495 1.00 94.62 96 GLU A C 1
ATOM 705 O O . GLU A 1 96 ? 11.398 3.014 7.216 1.00 94.62 96 GLU A O 1
ATOM 710 N N . GLU A 1 97 ? 9.713 1.574 7.589 1.00 95.75 97 GLU A N 1
ATOM 711 C CA . GLU A 1 97 ? 10.481 0.329 7.494 1.00 95.75 97 GLU A CA 1
ATOM 712 C C . GLU A 1 97 ? 10.036 -0.540 6.310 1.00 95.75 97 GLU A C 1
ATOM 714 O O . GLU A 1 97 ? 10.295 -1.747 6.280 1.00 95.75 97 GLU A O 1
ATOM 719 N N . VAL A 1 98 ? 9.372 0.056 5.310 1.00 96.88 98 VAL A N 1
ATOM 720 C CA . VAL A 1 98 ? 8.990 -0.666 4.092 1.00 96.88 98 VAL A CA 1
ATOM 721 C C . VAL A 1 98 ? 10.245 -1.315 3.495 1.00 96.88 98 VAL A C 1
ATOM 723 O O . VAL A 1 98 ? 11.242 -0.623 3.245 1.00 96.88 98 VAL A O 1
ATOM 726 N N . PRO A 1 99 ? 10.227 -2.641 3.264 1.00 97.00 99 PRO A N 1
ATOM 727 C CA . PRO A 1 99 ? 11.416 -3.382 2.874 1.00 97.00 99 PRO A CA 1
ATOM 728 C C . PRO A 1 99 ? 11.942 -2.898 1.528 1.00 97.00 99 PRO A C 1
ATOM 730 O O . PRO A 1 99 ? 11.188 -2.534 0.624 1.00 97.00 99 PRO A O 1
ATOM 733 N N . ARG A 1 100 ? 13.262 -2.956 1.377 1.00 98.25 100 ARG A N 1
ATOM 734 C CA . ARG A 1 100 ? 13.963 -2.568 0.156 1.00 98.25 100 ARG A CA 1
ATOM 735 C C . ARG A 1 100 ? 14.874 -3.698 -0.289 1.00 98.25 100 ARG A C 1
ATOM 737 O O . ARG A 1 100 ? 15.651 -4.208 0.511 1.00 98.25 100 ARG A O 1
ATOM 744 N N . ALA A 1 101 ? 14.804 -4.045 -1.566 1.00 98.38 101 ALA A N 1
ATOM 745 C CA . ALA A 1 101 ? 15.656 -5.061 -2.172 1.00 98.38 101 ALA A CA 1
ATOM 746 C C . ALA A 1 101 ? 16.064 -4.661 -3.598 1.00 98.38 101 ALA A C 1
ATOM 748 O O . ALA A 1 101 ? 15.875 -3.518 -4.025 1.00 98.38 101 ALA A O 1
ATOM 749 N N . ALA A 1 102 ? 16.661 -5.594 -4.339 1.00 98.00 102 ALA A N 1
ATOM 750 C CA . ALA A 1 102 ? 16.948 -5.389 -5.752 1.00 98.00 102 ALA A CA 1
ATOM 751 C C . ALA A 1 102 ? 15.643 -5.163 -6.528 1.00 98.00 102 ALA A C 1
ATOM 753 O O . ALA A 1 102 ? 14.648 -5.849 -6.308 1.00 98.00 102 ALA A O 1
ATOM 754 N N . THR A 1 103 ? 15.642 -4.190 -7.439 1.00 98.06 103 THR A N 1
ATOM 755 C CA . THR A 1 103 ? 14.454 -3.894 -8.245 1.00 98.06 103 THR A CA 1
ATOM 756 C C . THR A 1 103 ? 14.110 -5.085 -9.143 1.00 98.06 103 THR A C 1
ATOM 758 O O . THR A 1 103 ? 14.966 -5.492 -9.934 1.00 98.06 103 THR A O 1
ATOM 761 N N . PRO A 1 104 ? 12.885 -5.631 -9.061 1.00 95.31 104 PRO A N 1
ATOM 762 C CA . PRO A 1 104 ? 12.474 -6.738 -9.904 1.00 95.31 104 PRO A CA 1
ATOM 763 C C . PRO A 1 104 ? 12.207 -6.246 -11.337 1.00 95.31 104 PRO A C 1
ATOM 765 O O . PRO A 1 104 ? 12.010 -5.043 -11.561 1.00 95.31 104 PRO A O 1
ATOM 768 N N . PRO A 1 105 ? 12.178 -7.157 -12.326 1.00 95.31 105 PRO A N 1
ATOM 769 C CA . PRO A 1 105 ? 11.628 -6.857 -13.642 1.00 95.31 105 PRO A CA 1
ATOM 770 C C . PRO A 1 105 ? 10.199 -6.316 -13.527 1.00 95.31 105 PRO A C 1
ATOM 772 O O . PRO A 1 105 ? 9.473 -6.662 -12.596 1.00 95.31 105 PRO A O 1
ATOM 775 N N . MET A 1 106 ? 9.789 -5.483 -14.485 1.00 93.50 106 MET A N 1
ATOM 776 C CA . MET A 1 106 ? 8.389 -5.062 -14.547 1.00 93.50 106 MET A CA 1
ATOM 777 C C . MET A 1 106 ? 7.498 -6.289 -14.796 1.00 93.50 106 MET A C 1
ATOM 779 O O . MET A 1 106 ? 7.850 -7.104 -15.655 1.00 93.50 106 MET A O 1
ATOM 783 N N . PRO A 1 107 ? 6.373 -6.426 -14.077 1.00 94.00 107 PRO A N 1
ATOM 784 C CA . PRO A 1 107 ? 5.394 -7.467 -14.355 1.00 94.00 107 PRO A CA 1
ATOM 785 C C . PRO A 1 107 ? 4.748 -7.252 -15.727 1.00 94.00 107 PRO A C 1
ATOM 787 O O . PRO A 1 107 ? 4.709 -6.131 -16.244 1.00 94.00 107 PRO A O 1
ATOM 790 N N . ASP A 1 108 ? 4.215 -8.331 -16.294 1.00 92.94 108 ASP A N 1
ATOM 791 C CA . ASP A 1 108 ? 3.350 -8.256 -17.468 1.00 92.94 108 ASP A CA 1
ATOM 792 C C . ASP A 1 108 ? 1.951 -7.820 -17.012 1.00 92.94 108 ASP A C 1
ATOM 794 O O . ASP A 1 108 ? 1.225 -8.586 -16.376 1.00 92.94 108 ASP A O 1
ATOM 798 N N . LEU A 1 109 ? 1.624 -6.549 -17.246 1.00 92.00 109 LEU A N 1
ATOM 799 C CA . LEU A 1 109 ? 0.365 -5.924 -16.850 1.00 92.00 109 LEU A CA 1
ATOM 800 C C . LEU A 1 109 ? -0.411 -5.506 -18.087 1.00 92.00 109 LEU A C 1
ATOM 802 O O . LEU A 1 109 ? 0.133 -4.880 -19.001 1.00 92.00 109 LEU A O 1
ATOM 806 N N . THR A 1 110 ? -1.707 -5.779 -18.070 1.00 93.38 110 THR A N 1
ATOM 807 C CA . THR A 1 110 ? -2.639 -5.253 -19.059 1.00 93.38 110 THR A CA 1
ATOM 808 C C . THR A 1 110 ? -3.264 -3.946 -18.547 1.00 93.38 110 THR A C 1
ATOM 810 O O . THR A 1 110 ? -3.323 -3.729 -17.334 1.00 93.38 110 THR A O 1
ATOM 813 N N . PRO A 1 111 ? -3.721 -3.036 -19.429 1.00 93.81 111 PRO A N 1
ATOM 814 C CA . PRO A 1 111 ? -4.350 -1.783 -19.001 1.00 93.81 111 PRO A CA 1
ATOM 815 C C . PRO A 1 111 ? -5.577 -1.981 -18.100 1.00 93.81 111 PRO A C 1
ATOM 817 O O . PRO A 1 111 ? -5.835 -1.162 -17.235 1.00 93.81 111 PRO A O 1
ATOM 820 N N . ASP A 1 112 ? -6.301 -3.083 -18.262 1.00 94.12 112 ASP A N 1
ATOM 821 C CA . ASP A 1 112 ? -7.473 -3.480 -17.479 1.00 94.12 112 ASP A CA 1
ATOM 822 C C . ASP A 1 112 ? -7.136 -4.124 -16.118 1.00 94.12 112 ASP A C 1
ATOM 824 O O . ASP A 1 112 ? -8.039 -4.426 -15.335 1.00 94.12 112 ASP A O 1
ATOM 828 N N . ALA A 1 113 ? -5.854 -4.314 -15.790 1.00 94.00 113 ALA A N 1
ATOM 829 C CA . ALA A 1 113 ? -5.457 -4.808 -14.476 1.00 94.00 113 ALA A CA 1
ATOM 830 C C . ALA A 1 113 ? -5.751 -3.762 -13.372 1.00 94.00 113 ALA A C 1
ATOM 832 O O . ALA A 1 113 ? -5.424 -2.584 -13.553 1.00 94.00 113 ALA A O 1
ATOM 833 N N . PRO A 1 114 ? -6.325 -4.160 -12.214 1.00 95.50 114 PRO A N 1
ATOM 834 C CA . PRO A 1 114 ? -6.605 -3.247 -11.106 1.00 95.50 114 PRO A CA 1
ATOM 835 C C . PRO A 1 114 ? -5.343 -2.561 -10.574 1.00 95.50 114 PRO A C 1
ATOM 837 O O . PRO A 1 114 ? -4.393 -3.221 -10.158 1.00 95.50 114 PRO A O 1
ATOM 840 N N . ALA A 1 115 ? -5.370 -1.234 -10.539 1.00 96.44 115 ALA A N 1
ATOM 841 C CA . ALA A 1 115 ? -4.269 -0.388 -10.105 1.00 96.44 115 ALA A CA 1
ATOM 842 C C . ALA A 1 115 ? -4.519 0.217 -8.722 1.00 96.44 115 ALA A C 1
ATOM 844 O O . ALA A 1 115 ? -3.597 0.291 -7.910 1.00 96.44 115 ALA A O 1
ATOM 845 N N . ALA A 1 116 ? -5.746 0.665 -8.447 1.00 97.50 116 ALA A N 1
ATOM 846 C CA . ALA A 1 116 ? -6.086 1.286 -7.175 1.00 97.50 116 ALA A CA 1
ATOM 847 C C . ALA A 1 116 ? -7.556 1.091 -6.788 1.00 97.50 116 ALA A C 1
ATOM 849 O O . ALA A 1 116 ? -8.430 0.966 -7.641 1.00 97.50 116 ALA A O 1
ATOM 850 N N . ILE A 1 117 ? -7.835 1.138 -5.486 1.00 97.81 117 ILE A N 1
ATOM 851 C CA . ILE A 1 117 ? -9.183 1.239 -4.926 1.00 97.81 117 ILE A CA 1
ATOM 852 C C . ILE A 1 117 ? -9.276 2.543 -4.142 1.00 97.81 117 ILE A C 1
ATOM 854 O O . ILE A 1 117 ? -8.531 2.754 -3.180 1.00 97.81 117 ILE A O 1
ATOM 858 N N . LEU A 1 118 ? -10.204 3.411 -4.545 1.00 95.06 118 LEU A N 1
ATOM 859 C CA . LEU A 1 118 ? -10.505 4.665 -3.858 1.00 95.06 118 LEU A CA 1
ATOM 860 C C . LEU A 1 118 ? -11.839 4.548 -3.129 1.00 95.06 118 LEU A C 1
ATOM 862 O O . LEU A 1 118 ? -12.874 4.310 -3.751 1.00 95.06 118 LEU A O 1
ATOM 866 N N . TYR A 1 119 ? -11.828 4.751 -1.815 1.00 92.00 119 TYR A N 1
ATOM 867 C CA . TYR A 1 119 ? -13.052 4.772 -1.023 1.00 92.00 119 TYR A CA 1
ATOM 868 C C . TYR A 1 119 ? -13.611 6.186 -0.912 1.00 92.00 119 TYR A C 1
ATOM 870 O O . TYR A 1 119 ? -12.897 7.139 -0.608 1.00 92.00 119 TYR A O 1
ATOM 878 N N . THR A 1 120 ? -14.916 6.313 -1.128 1.00 83.69 120 THR A N 1
ATOM 879 C CA . THR A 1 120 ? -15.655 7.571 -0.949 1.00 83.69 120 THR A CA 1
ATOM 880 C C . THR A 1 120 ? -16.676 7.416 0.167 1.00 83.69 120 THR A C 1
ATOM 882 O O . THR A 1 120 ? -17.206 6.321 0.360 1.00 83.69 120 THR A O 1
ATOM 885 N N . SER A 1 121 ? -16.976 8.493 0.899 1.00 73.31 121 SER A N 1
ATOM 886 C CA . SER A 1 121 ? -18.059 8.525 1.885 1.00 73.31 121 SER A CA 1
ATOM 887 C C . SER A 1 121 ? -19.404 8.365 1.165 1.00 73.31 121 SER A C 1
ATOM 889 O O . SER A 1 121 ? -20.011 9.320 0.687 1.00 73.31 121 SER A O 1
ATOM 891 N N . GLY A 1 122 ? -19.861 7.123 1.006 1.00 63.53 122 GLY A N 1
ATOM 892 C CA . GLY A 1 122 ? -21.124 6.837 0.338 1.00 63.53 122 GLY A CA 1
ATOM 893 C C . GLY A 1 122 ? -22.290 7.544 1.036 1.00 63.53 122 GLY A C 1
ATOM 894 O O . GLY A 1 122 ? -22.366 7.573 2.262 1.00 63.53 122 GLY A O 1
ATOM 895 N N . THR A 1 123 ? -23.253 8.054 0.266 1.00 58.38 123 THR A N 1
ATOM 896 C CA . THR A 1 123 ? -24.482 8.694 0.788 1.00 58.38 123 THR A CA 1
ATOM 897 C C . THR A 1 123 ? -25.319 7.774 1.685 1.00 58.38 123 THR A C 1
ATOM 899 O O . THR A 1 123 ? -26.131 8.243 2.475 1.00 58.38 123 THR A O 1
ATOM 902 N N . THR A 1 124 ? -25.100 6.459 1.592 1.00 67.75 124 THR A N 1
ATOM 903 C CA . THR A 1 124 ? -25.719 5.411 2.416 1.00 67.75 124 THR A CA 1
ATOM 904 C C . THR A 1 124 ? -24.995 5.170 3.751 1.00 67.75 124 THR A C 1
ATOM 906 O O . THR A 1 124 ? -25.315 4.211 4.447 1.00 67.75 124 THR A O 1
ATOM 909 N N . GLY A 1 125 ? -23.995 5.989 4.096 1.00 69.56 125 GLY A N 1
ATOM 910 C CA . GLY A 1 125 ? -23.272 5.964 5.373 1.00 69.56 125 GLY A CA 1
ATOM 911 C C . GLY A 1 125 ? -22.071 5.014 5.442 1.00 69.56 125 GLY A C 1
ATOM 912 O O . GLY A 1 125 ? -21.242 5.170 6.330 1.00 69.56 125 GLY A O 1
ATOM 913 N N . ARG A 1 126 ? -21.931 4.060 4.509 1.00 73.56 126 ARG A N 1
ATOM 914 C CA . ARG A 1 126 ? -20.751 3.178 4.413 1.00 73.56 126 ARG A CA 1
ATOM 915 C C . ARG A 1 126 ? -19.876 3.553 3.218 1.00 73.56 126 ARG A C 1
ATOM 917 O O . ARG A 1 126 ? -20.435 3.751 2.130 1.00 73.56 126 ARG A O 1
ATOM 924 N N . PRO A 1 127 ? -18.542 3.625 3.384 1.00 79.12 127 PRO A N 1
ATOM 925 C CA . PRO A 1 127 ? -17.645 3.868 2.269 1.00 79.12 127 PRO A CA 1
ATOM 926 C C . PRO A 1 127 ? -17.777 2.820 1.158 1.00 79.12 127 PRO A C 1
ATOM 928 O O . PRO A 1 127 ? -17.919 1.631 1.439 1.00 79.12 127 PRO A O 1
ATOM 931 N N . LYS A 1 128 ? -17.721 3.257 -0.105 1.00 85.38 128 LYS A N 1
ATOM 932 C CA . LYS A 1 128 ? -17.729 2.369 -1.283 1.00 85.38 128 LYS A CA 1
ATOM 933 C C . LYS A 1 128 ? -16.411 2.492 -2.038 1.00 85.38 128 LYS A C 1
ATOM 935 O O . LYS A 1 128 ? -16.006 3.619 -2.333 1.00 85.38 128 LYS A O 1
ATOM 940 N N . GLY A 1 129 ? -15.788 1.356 -2.348 1.00 91.25 129 GLY A N 1
ATOM 941 C CA . GLY A 1 129 ? -14.550 1.284 -3.117 1.00 91.25 129 GLY A CA 1
ATOM 942 C C . GLY A 1 129 ? -14.815 1.361 -4.619 1.00 91.25 129 GLY A C 1
ATOM 943 O O . GLY A 1 129 ? -15.528 0.527 -5.173 1.00 91.25 129 GLY A O 1
ATOM 944 N N . ALA A 1 130 ? -14.245 2.364 -5.281 1.00 94.00 130 ALA A N 1
ATOM 945 C CA . ALA A 1 130 ? -14.160 2.434 -6.732 1.00 94.00 130 ALA A CA 1
ATOM 946 C C . ALA A 1 130 ? -12.829 1.823 -7.175 1.00 94.00 130 ALA A C 1
ATOM 948 O O . ALA A 1 130 ? -11.770 2.315 -6.783 1.00 94.00 130 ALA A O 1
ATOM 949 N N . VAL A 1 131 ? -12.892 0.755 -7.9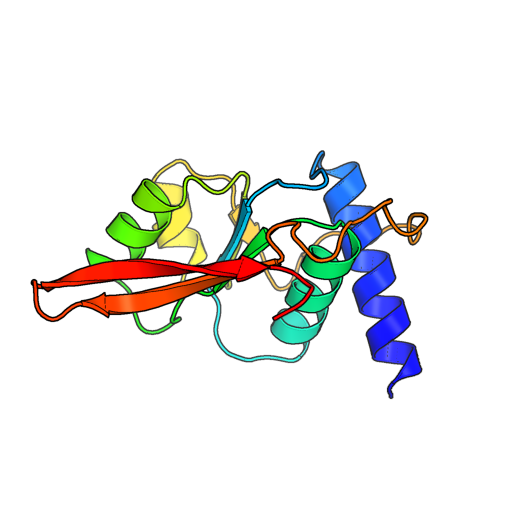70 1.00 95.88 131 VAL A N 1
ATOM 950 C CA . VAL A 1 131 ? -11.707 0.122 -8.556 1.00 95.88 131 VAL A CA 1
ATOM 951 C C . VAL A 1 131 ? -11.326 0.880 -9.821 1.00 95.88 131 VAL A C 1
ATOM 953 O O . VAL A 1 131 ? -12.162 1.080 -10.699 1.00 95.88 131 VAL A O 1
ATOM 956 N N . LEU A 1 132 ? -10.067 1.295 -9.890 1.00 96.12 132 LEU A N 1
ATOM 957 C CA . LEU A 1 132 ? -9.436 1.900 -11.051 1.00 96.12 132 LEU A CA 1
ATOM 958 C C . LEU A 1 132 ? -8.406 0.916 -11.596 1.00 96.12 132 LEU A C 1
ATOM 960 O O . LEU A 1 132 ? -7.585 0.395 -10.840 1.00 96.12 132 LEU A O 1
ATOM 964 N N . ASP A 1 133 ? -8.451 0.670 -12.894 1.00 95.88 133 ASP A N 1
ATOM 965 C CA . ASP A 1 133 ? -7.424 -0.056 -13.636 1.00 95.88 133 ASP A CA 1
ATOM 966 C C . ASP A 1 133 ? -6.262 0.859 -14.078 1.00 95.88 133 ASP A C 1
ATOM 968 O O . ASP A 1 133 ? -6.294 2.078 -13.885 1.00 95.88 133 ASP A O 1
ATOM 972 N N . HIS A 1 134 ? -5.214 0.259 -14.641 1.00 91.25 134 HIS A N 1
ATOM 973 C CA . HIS A 1 134 ? -4.025 0.957 -15.137 1.00 91.25 134 HIS A CA 1
ATOM 974 C C . HIS A 1 134 ? -4.253 1.800 -16.408 1.00 91.25 134 HIS A C 1
ATOM 976 O O . HIS A 1 134 ? -3.368 2.580 -16.767 1.00 91.25 134 HIS A O 1
ATOM 982 N N . GLY A 1 135 ? -5.375 1.618 -17.106 1.00 91.00 135 GLY A N 1
ATOM 983 C CA . GLY A 1 135 ? -5.727 2.269 -18.365 1.00 91.00 135 GLY A CA 1
ATOM 984 C C . GLY A 1 135 ? -6.700 3.445 -18.244 1.00 91.00 135 GLY A C 1
ATOM 985 O O . GLY A 1 135 ? -6.887 4.138 -19.247 1.00 91.00 135 GLY A O 1
ATOM 986 N N . ASN A 1 136 ? -7.306 3.661 -17.069 1.00 87.88 136 ASN A N 1
ATOM 987 C CA . ASN A 1 136 ? -8.155 4.826 -16.771 1.00 87.88 136 ASN A CA 1
ATOM 988 C C . ASN A 1 136 ? -7.423 6.172 -16.876 1.00 87.88 136 ASN A C 1
ATOM 990 O O . ASN A 1 136 ? -6.194 6.234 -16.634 1.00 87.88 136 ASN A O 1
#

Radius of gyration: 14.25 Å; chains: 1; bounding box: 43×26×35 Å

Sequence (136 aa):
TRDELRTGAGQVAGGLSDLGVRTGDRIALYAANSLDWVVAYLGVQRVGACAVMMNPDYHSAEAEHILQDSEPTAVIADADRAAIVAKLGLRVIPLEEVPRAATPPMPDLTPDAPAAILYTSGTTGRPKGAVLDHGN

pLDDT: mean 94.2, std 6.85, range [58.38, 98.75]

Foldseek 3Di:
DVVVLVQLLLQLLVLVVVVVDAAAAEEEEQEDDDSLSSSNLSNCVQRNYAYEYDDNPPPDVQVVLSCVVRVGQAYAYAPVCQVVCVVVVGHYDDSVRRGTDHGDPGDDDDQQRFHYWDWDCDPVRHTDTDTHGNND